Protein 2JIN (pdb70)

Foldseek 3Di:
DDPDDPDPFKDKDKWFADPVGRAFDWDFAPVPCVPDPQGAIFTQGGHPPGGVVVSPDDDHGKGWQDKPPHGTRHGGPVRVVVCSVVNHGIIMTIIGHDDDDD

Organism: Homo sapiens (NCBI:txid9606)

InterPro domains:
  IPR001478 PDZ domain [PF00595] (14-97)
  IPR001478 PDZ domain [PS50106] (13-100)
  IPR001478 PDZ domain [SM00228] (21-100)
  IPR036034 PDZ superfamily [G3DSA:2.30.42.10] (1-112)
  IPR036034 PDZ superfamily [SSF50156] (10-103)
  IPR050614 Synaptic Scaffolding LAP/MAGUK Families [PTHR23119] (12-102)

Solvent-accessible surface area: 6858 Å² total; per-residue (Å²): 135,145,208,128,74,213,127,100,61,95,48,112,0,101,4,67,64,27,155,115,20,13,10,29,64,29,50,1,3,55,83,36,105,172,54,35,172,70,50,13,1,35,2,52,114,28,98,139,114,18,23,0,35,143,53,46,76,6,86,90,28,1,30,2,54,5,0,78,65,115,86,5,135,120,42,84,40,94,63,0,31,64,34,17,168,135,17,37,146,67,2,35,0,56,0,52,32,189,130,61,121,213

Structure (mmCIF, N/CA/C/O backbone):
data_2JIN
#
_entry.id   2JIN
#
_cell.length_a   65.993
_cell.length_b   65.993
_cell.length_c   41.384
_cell.angle_alpha   90.00
_cell.angle_beta   90.00
_cell.angle_gamma   90.00
#
_symmetry.space_group_name_H-M   'I 4'
#
loop_
_entity.id
_entity.type
_entity.pdbx_description
1 polymer 'SYNAPTOJANIN-2 BINDING PROTEIN'
2 non-polymer 'SODIUM ION'
3 non-polymer 'SULFATE ION'
4 water water
#
loop_
_atom_site.group_PDB
_atom_site.id
_atom_site.type_symbol
_atom_site.label_atom_id
_atom_site.label_alt_id
_atom_site.label_comp_id
_atom_site.label_asym_id
_atom_site.label_entity_id
_atom_site.label_seq_id
_atom_site.pdbx_PDB_ins_code
_atom_site.Cartn_x
_atom_site.Cartn_y
_atom_site.Cartn_z
_atom_site.occupancy
_atom_site.B_iso_or_equiv
_atom_site.auth_seq_id
_atom_site.auth_comp_id
_atom_site.auth_asym_id
_atom_site.auth_atom_id
_atom_site.pdbx_PDB_model_num
ATOM 1 N N . SER A 1 1 ? -12.895 2.067 -48.811 1.00 46.83 -1 SER A N 1
ATOM 2 C CA . SER A 1 1 ? -12.867 1.870 -47.331 1.00 45.27 -1 SER A CA 1
ATOM 3 C C . SER A 1 1 ? -13.995 0.925 -46.908 1.00 43.33 -1 SER A C 1
ATOM 4 O O . SER A 1 1 ? -15.172 1.231 -47.102 1.00 44.10 -1 SER A O 1
ATOM 6 N N . MET A 1 2 ? -13.620 -0.219 -46.335 1.00 39.52 0 MET A N 1
ATOM 7 C CA . MET A 1 2 ? -14.581 -1.222 -45.873 1.00 38.11 0 MET A CA 1
ATOM 8 C C . MET A 1 2 ? -15.220 -0.775 -44.552 1.00 33.56 0 MET A C 1
ATOM 9 O O . MET A 1 2 ? -14.523 -0.587 -43.552 1.00 33.32 0 MET A O 1
ATOM 14 N N . ARG A 1 3 ? -16.543 -0.600 -44.570 1.00 28.54 4 ARG A N 1
ATOM 15 C CA . ARG A 1 3 ? -17.323 -0.380 -43.350 1.00 21.17 4 ARG A CA 1
ATOM 16 C C . ARG A 1 3 ? -18.343 -1.489 -43.111 1.00 22.51 4 ARG A C 1
ATOM 17 O O . ARG A 1 3 ? -19.150 -1.406 -42.177 1.00 16.71 4 ARG A O 1
ATOM 25 N N . VAL A 1 4 ? -18.277 -2.540 -43.938 1.00 19.71 5 VAL A N 1
ATOM 26 C CA . VAL A 1 4 ? -19.169 -3.692 -43.839 1.00 13.86 5 VAL A CA 1
ATOM 27 C C . VAL A 1 4 ? -18.346 -4.984 -43.855 1.00 16.05 5 VAL A C 1
ATOM 28 O O . VAL A 1 4 ? -17.733 -5.306 -44.874 1.00 18.79 5 VAL A O 1
ATOM 32 N N . ASP A 1 5 ? -18.349 -5.700 -42.737 1.00 18.04 6 ASP A N 1
ATOM 33 C CA . ASP A 1 5 ? -17.635 -6.980 -42.626 1.00 16.88 6 ASP A CA 1
ATOM 34 C C . ASP A 1 5 ? -18.400 -8.130 -43.304 1.00 18.87 6 ASP A C 1
ATOM 35 O O . ASP A 1 5 ? -19.624 -8.227 -43.201 1.00 21.02 6 ASP A O 1
ATOM 40 N N . TYR A 1 6 ? -17.658 -9.017 -43.960 1.00 16.64 7 TYR A N 1
ATOM 41 C CA . TYR A 1 6 ? -18.197 -10.278 -44.499 1.00 17.16 7 TYR A CA 1
ATOM 42 C C . TYR A 1 6 ? -18.690 -11.176 -43.344 1.00 16.03 7 TYR A C 1
ATOM 43 O O . TYR A 1 6 ? -19.742 -11.829 -43.442 1.00 18.50 7 TYR A O 1
ATOM 52 N N . LEU A 1 7 ? -17.931 -11.189 -42.251 1.00 13.34 8 LEU A N 1
ATOM 53 C CA . LEU A 1 7 ? -18.243 -11.952 -41.078 1.00 12.28 8 LEU A CA 1
ATOM 54 C C . LEU A 1 7 ? -18.253 -10.997 -39.892 1.00 17.47 8 LEU A C 1
ATOM 55 O O . LEU A 1 7 ? -17.226 -10.402 -39.563 1.00 15.87 8 LEU A O 1
ATOM 60 N N . VAL A 1 8 ? -19.391 -10.881 -39.225 1.00 17.99 9 VAL A N 1
ATOM 61 C CA . VAL A 1 8 ? -19.522 -9.904 -38.160 1.00 17.95 9 VAL A CA 1
ATOM 62 C C . VAL A 1 8 ? -19.197 -10.588 -36.861 1.00 21.35 9 VAL A C 1
ATOM 63 O O . VAL A 1 8 ? -20.061 -11.253 -36.262 1.00 27.48 9 VAL A O 1
ATOM 67 N N . THR A 1 9 ? -17.953 -10.446 -36.430 1.00 15.40 10 THR A N 1
ATOM 68 C CA . THR A 1 9 ? -17.487 -11.081 -35.193 1.00 17.17 10 THR A CA 1
ATOM 69 C C . THR A 1 9 ? -17.264 -10.105 -34.030 1.00 23.16 10 THR A C 1
ATOM 70 O O . THR A 1 9 ? -17.238 -10.532 -32.875 1.00 24.75 10 THR A O 1
ATOM 74 N N . GLU A 1 10 ? -17.091 -8.822 -34.334 1.00 21.12 11 GLU A N 1
ATOM 75 C CA . GLU A 1 10 ? -16.891 -7.775 -33.324 1.00 20.82 11 GLU A CA 1
ATOM 76 C C . GLU A 1 10 ? -18.026 -6.778 -33.480 1.00 20.03 11 GLU A C 1
ATOM 77 O O . GLU A 1 10 ? -18.443 -6.461 -34.590 1.00 21.26 11 GLU A O 1
ATOM 83 N N . GLU A 1 11 ? -18.512 -6.272 -32.346 1.00 15.82 12 GLU A N 1
ATOM 84 C CA . GLU A 1 11 ? -19.699 -5.470 -32.351 1.00 18.15 12 GLU A CA 1
ATOM 85 C C . GLU A 1 11 ? -19.709 -4.520 -31.162 1.00 15.72 12 GLU A C 1
ATOM 86 O O . GLU A 1 11 ? -19.247 -4.865 -30.074 1.00 16.22 12 GLU A O 1
ATOM 92 N N . GLU A 1 12 ? -20.178 -3.293 -31.382 1.00 16.12 13 GLU A N 1
ATOM 93 C CA . GLU A 1 12 ? -20.432 -2.351 -30.319 1.00 15.39 13 GLU A CA 1
ATOM 94 C C . GLU A 1 12 ? -21.905 -2.440 -29.933 1.00 19.15 13 GLU A C 1
ATOM 95 O O . GLU A 1 12 ? -22.775 -2.352 -30.789 1.00 19.42 13 GLU A O 1
ATOM 101 N N . ILE A 1 13 ? -22.146 -2.604 -28.640 1.00 17.66 14 ILE A N 1
ATOM 102 C CA . ILE A 1 13 ? -23.479 -2.798 -28.080 1.00 18.58 14 ILE A CA 1
ATOM 103 C C . ILE A 1 13 ? -23.716 -1.743 -27.021 1.00 17.63 14 ILE A C 1
ATOM 104 O O . ILE A 1 13 ? -22.974 -1.669 -26.047 1.00 17.65 14 ILE A O 1
ATOM 109 N N . ASN A 1 14 ? -24.751 -0.937 -27.219 1.00 19.23 15 ASN A N 1
ATOM 110 C CA . ASN A 1 14 ? -25.154 0.093 -26.301 1.00 20.51 15 ASN A CA 1
ATOM 111 C C . ASN A 1 14 ? -26.320 -0.403 -25.468 1.00 18.47 15 ASN A C 1
ATOM 112 O O . ASN A 1 14 ? -27.424 -0.604 -26.003 1.00 20.52 15 ASN A O 1
ATOM 121 N N . LEU A 1 15 ? -2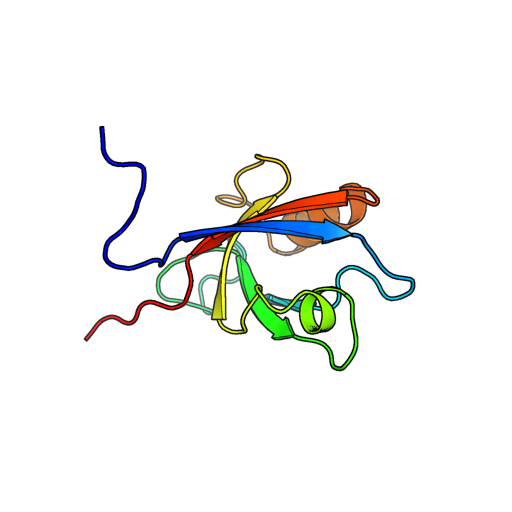6.062 -0.627 -24.179 1.00 18.36 16 LEU A N 1
ATOM 122 C CA . LEU A 1 15 ? -27.060 -1.137 -23.262 1.00 18.43 16 LEU A CA 1
ATOM 123 C C . LEU A 1 15 ? -27.460 -0.047 -22.322 1.00 19.98 16 LEU A C 1
ATOM 124 O O . LEU A 1 15 ? -26.712 0.886 -22.104 1.00 19.43 16 LEU A O 1
ATOM 129 N N . THR A 1 16 ? -28.644 -0.183 -21.726 1.00 21.47 17 THR A N 1
ATOM 130 C CA . THR A 1 16 ? -29.061 0.667 -20.643 1.00 22.70 17 THR A CA 1
ATOM 131 C C . THR A 1 16 ? -29.329 -0.249 -19.438 1.00 23.70 17 THR A C 1
ATOM 132 O O . THR A 1 16 ? -29.873 -1.351 -19.581 1.00 29.71 17 THR A O 1
ATOM 136 N N . ARG A 1 17 ? -28.904 0.203 -18.269 1.00 16.77 18 ARG A N 1
ATOM 137 C CA . ARG A 1 17 ? -29.051 -0.535 -17.033 1.00 19.43 18 ARG A CA 1
ATOM 138 C C . ARG A 1 17 ? -30.541 -0.691 -16.702 1.00 18.03 18 ARG A C 1
ATOM 139 O O . ARG A 1 17 ? -31.328 0.207 -16.968 1.00 20.01 18 ARG A O 1
ATOM 147 N N . GLY A 1 18 ? -30.929 -1.856 -16.208 1.00 18.32 19 GLY A N 1
ATOM 148 C CA . GLY A 1 18 ? -32.235 -2.060 -15.605 1.00 19.21 19 GLY A CA 1
ATOM 149 C C . GLY A 1 18 ? -32.120 -2.009 -14.086 1.00 18.02 19 GLY A C 1
ATOM 150 O O . GLY A 1 18 ? -31.030 -1.766 -13.540 1.00 16.74 19 GLY A O 1
ATOM 151 N N . PRO A 1 19 ? -33.255 -2.225 -13.384 1.00 16.88 20 PRO A N 1
ATOM 152 C CA . PRO A 1 19 ? -33.290 -2.322 -11.932 1.00 21.44 20 PRO A CA 1
ATOM 153 C C . PRO A 1 19 ? -32.343 -3.382 -11.374 1.00 19.21 20 PRO A C 1
ATOM 154 O O . PRO A 1 19 ? -31.829 -3.206 -10.275 1.00 28.98 20 PRO A O 1
ATOM 158 N N . SER A 1 20 ? -32.134 -4.457 -12.129 1.00 20.19 21 SER A N 1
ATOM 159 C CA . SER A 1 20 ? -31.278 -5.555 -11.689 1.00 22.28 21 SER A CA 1
ATOM 160 C C . SER A 1 20 ? -29.873 -5.444 -12.287 1.00 21.66 21 SER A C 1
ATOM 161 O O . SER A 1 20 ? -29.074 -6.370 -12.141 1.00 23.18 21 SER A O 1
ATOM 164 N N . GLY A 1 21 ? -29.550 -4.320 -12.922 1.00 19.05 22 GLY A N 1
ATOM 165 C CA . GLY A 1 21 ? -28.228 -4.171 -13.579 1.00 18.48 22 GLY A CA 1
ATOM 166 C C . GLY A 1 21 ? -28.286 -4.382 -15.079 1.00 18.45 22 GLY A C 1
ATOM 167 O O . GLY A 1 21 ? -29.342 -4.298 -15.685 1.00 16.68 22 GLY A O 1
ATOM 168 N N . LEU A 1 22 ? -27.146 -4.681 -15.679 1.00 15.83 23 LEU A N 1
ATOM 169 C CA . LEU A 1 22 ? -27.043 -4.827 -17.136 1.00 15.38 23 LEU A CA 1
ATOM 170 C C . LEU A 1 22 ? -27.587 -6.198 -17.563 1.00 19.44 23 LEU A C 1
ATOM 171 O O . LEU A 1 22 ? -27.913 -6.398 -18.729 1.00 18.55 23 LEU A O 1
ATOM 176 N N . GLY A 1 23 ? -27.631 -7.154 -16.633 1.00 14.89 24 GLY A N 1
ATOM 177 C CA . GLY A 1 23 ? -28.292 -8.427 -16.911 1.00 15.72 24 GLY A CA 1
ATOM 178 C C . GLY A 1 23 ? -27.391 -9.526 -17.490 1.00 17.57 24 GLY A C 1
ATOM 179 O O . GLY A 1 23 ? -27.797 -10.314 -18.365 1.00 17.20 24 GLY A O 1
ATOM 180 N N . PHE A 1 24 ? -26.146 -9.584 -17.029 1.00 14.03 25 PHE A N 1
ATOM 181 C CA . PHE A 1 24 ? -25.247 -10.643 -17.440 1.00 13.52 25 PHE A CA 1
ATOM 182 C C . PHE A 1 24 ? -24.226 -10.882 -16.357 1.00 17.01 25 PHE A C 1
ATOM 183 O O . PHE A 1 24 ? -24.026 -10.037 -15.475 1.00 16.99 25 PHE A O 1
ATOM 191 N N . ASN A 1 25 ? -23.641 -12.070 -16.384 1.00 14.52 26 ASN A N 1
ATOM 192 C CA . ASN A 1 25 ? -22.554 -12.409 -15.492 1.00 16.20 26 ASN A CA 1
ATOM 193 C C . ASN A 1 25 ? -21.236 -12.430 -16.263 1.00 14.11 26 ASN A C 1
ATOM 194 O O . ASN A 1 25 ? -21.208 -12.737 -17.440 1.00 16.62 26 ASN A O 1
ATOM 199 N N . ILE A 1 26 ? -20.170 -12.088 -15.566 1.00 15.14 27 ILE A N 1
ATOM 200 C CA . ILE A 1 26 ? -18.825 -12.141 -16.145 1.00 13.28 27 ILE A CA 1
ATOM 201 C C . ILE A 1 26 ? -17.915 -13.069 -15.357 1.00 16.77 27 ILE A C 1
ATOM 202 O O . ILE A 1 26 ? -18.040 -13.232 -14.107 1.00 15.57 27 ILE A O 1
ATOM 207 N N . VAL A 1 27 ? -16.980 -13.637 -16.101 1.00 16.41 28 VAL A N 1
ATOM 208 C CA . VAL A 1 27 ? -15.849 -14.355 -15.586 1.00 16.11 28 VAL A CA 1
ATOM 209 C C . VAL A 1 27 ? -14.594 -13.803 -16.250 1.00 19.35 28 VAL A C 1
ATOM 210 O O . VAL A 1 27 ? -14.678 -13.062 -17.234 1.00 17.15 28 VAL A O 1
ATOM 214 N N . GLY A 1 28 ? -13.426 -14.202 -15.759 1.00 21.20 29 GLY A N 1
ATOM 215 C CA . GLY A 1 28 ? -12.170 -13.731 -16.325 1.00 15.93 29 GLY A CA 1
ATOM 216 C C . GLY A 1 28 ? -11.513 -12.613 -15.568 1.00 17.86 29 GLY A C 1
ATOM 217 O O . GLY A 1 28 ? -11.956 -12.258 -14.477 1.00 18.97 29 GLY A O 1
ATOM 218 N N . GLY A 1 29 ? -10.449 -12.061 -16.148 1.00 16.79 30 GLY A N 1
ATOM 219 C CA . GLY A 1 29 ? -9.612 -11.089 -15.470 1.00 17.16 30 GLY A CA 1
ATOM 220 C C . GLY A 1 29 ? -8.191 -11.582 -15.435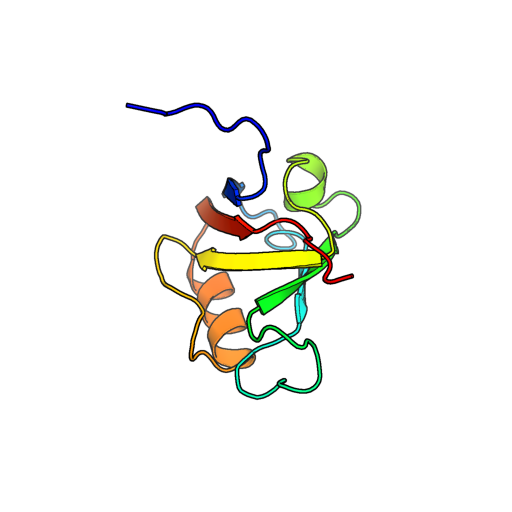 1.00 19.07 30 GLY A C 1
ATOM 221 O O . GLY A 1 29 ? -7.935 -12.764 -15.662 1.00 17.72 30 GLY A O 1
ATOM 222 N N . THR A 1 30 ? -7.255 -10.698 -15.130 1.00 16.47 31 THR A N 1
ATOM 223 C CA . THR A 1 30 ? -5.855 -11.115 -15.104 1.00 20.26 31 THR A CA 1
ATOM 224 C C . THR A 1 30 ? -5.583 -12.141 -14.012 1.00 19.98 31 THR A C 1
ATOM 225 O O . THR A 1 30 ? -4.609 -12.906 -14.126 1.00 20.15 31 THR A O 1
ATOM 229 N N . ASP A 1 31 ? -6.453 -12.175 -12.988 1.00 16.21 32 ASP A N 1
ATOM 230 C CA . ASP A 1 31 ? -6.347 -13.105 -11.857 1.00 15.00 32 ASP A CA 1
ATOM 231 C C . ASP A 1 31 ? -7.220 -14.348 -12.077 1.00 13.35 32 ASP A C 1
ATOM 232 O O . ASP A 1 31 ? -7.372 -15.172 -11.167 1.00 15.95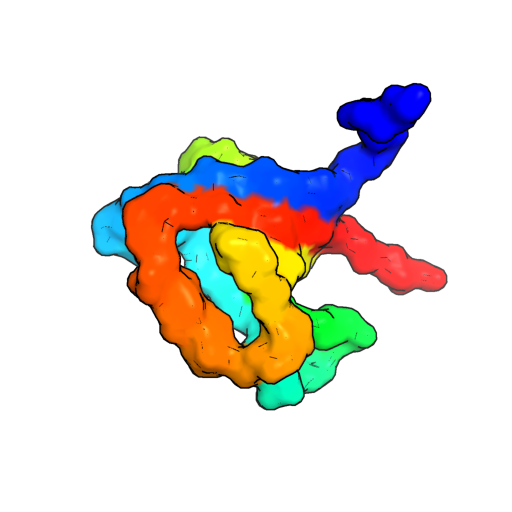 32 ASP A O 1
ATOM 237 N N . GLN A 1 32 ? -7.706 -14.522 -13.303 1.00 14.98 33 GLN A N 1
ATOM 238 C CA . GLN A 1 32 ? -8.474 -15.723 -13.675 1.00 16.61 33 GLN A CA 1
ATOM 239 C C . GLN A 1 32 ? -7.920 -16.304 -15.008 1.00 16.54 33 GLN A C 1
ATOM 240 O O . GLN A 1 32 ? -8.660 -16.613 -15.931 1.00 19.51 33 GLN A O 1
ATOM 246 N N . GLN A 1 33 ? -6.609 -16.539 -15.056 1.00 17.20 34 GLN A N 1
ATOM 247 C CA . GLN A 1 33 ? -5.978 -17.070 -16.289 1.00 20.01 34 GLN A CA 1
ATOM 248 C C . GLN A 1 33 ? -6.457 -18.473 -16.664 1.00 19.95 34 GLN A C 1
ATOM 249 O O . GLN A 1 33 ? -6.274 -18.914 -17.801 1.00 24.45 34 GLN A O 1
ATOM 255 N N . TYR A 1 34 ? -7.045 -19.169 -15.707 1.00 17.08 35 TYR A N 1
ATOM 256 C CA . TYR A 1 34 ? -7.507 -20.544 -15.872 1.00 17.11 35 TYR A CA 1
ATOM 257 C C . TYR A 1 34 ? -8.774 -20.595 -16.752 1.00 20.12 35 TYR A C 1
ATOM 258 O O . TYR A 1 34 ? -9.067 -21.635 -17.349 1.00 20.50 35 TYR A O 1
ATOM 267 N N . VAL A 1 35 ? -9.479 -19.468 -16.871 1.00 18.69 36 VAL A N 1
ATOM 268 C CA A VAL A 1 35 ? -10.776 -19.419 -17.557 0.50 20.14 36 VAL A CA 1
ATOM 269 C CA B VAL A 1 35 ? -10.780 -19.476 -17.550 0.50 21.04 36 VAL A CA 1
ATOM 270 C C . VAL A 1 35 ? -10.703 -19.704 -19.049 1.00 19.10 36 VAL A C 1
ATOM 271 O O . VAL A 1 35 ? -11.549 -20.398 -19.606 1.00 19.63 36 VAL A O 1
ATOM 278 N N . SER A 1 36 ? -9.688 -19.156 -19.705 1.00 19.35 37 SER A N 1
ATOM 279 C CA . SER A 1 36 ? -9.604 -19.183 -21.149 1.00 18.82 37 SER A CA 1
ATOM 280 C C . SER A 1 36 ? -8.167 -19.207 -21.610 1.00 22.47 37 SER A C 1
ATOM 281 O O . SER A 1 36 ? -7.283 -18.765 -20.895 1.00 20.94 37 SER A O 1
ATOM 286 N N . ASN A 1 37 ? -7.954 -19.665 -22.834 1.00 23.23 38 ASN A N 1
ATOM 287 C CA . ASN A 1 37 ? -6.652 -19.526 -23.468 1.00 22.34 38 ASN A CA 1
ATOM 288 C C . ASN A 1 37 ? -6.437 -18.148 -24.091 1.00 20.46 38 ASN A C 1
ATOM 289 O O . ASN A 1 37 ? -5.363 -17.884 -24.626 1.00 18.03 38 ASN A O 1
ATOM 298 N N . ASP A 1 38 ? -7.430 -17.259 -23.969 1.00 18.82 39 ASP A N 1
ATOM 299 C CA . ASP A 1 38 ? -7.342 -15.894 -24.486 1.00 19.58 39 ASP A CA 1
ATOM 300 C C . ASP A 1 38 ? -7.873 -14.985 -23.397 1.00 25.23 39 ASP A C 1
ATOM 301 O O . ASP A 1 38 ? -9.078 -14.712 -23.315 1.00 21.24 39 ASP A O 1
ATOM 306 N N . SER A 1 39 ? -6.956 -14.524 -22.554 1.00 16.61 40 SER A N 1
ATOM 307 C CA . SER A 1 39 ? -7.332 -13.809 -21.340 1.00 18.46 40 SER A CA 1
ATOM 308 C C . SER A 1 39 ? -8.207 -12.579 -21.604 1.00 19.05 40 SER A C 1
ATOM 309 O O . SER A 1 39 ? -7.979 -11.831 -22.540 1.00 19.78 40 SER A O 1
ATOM 312 N N . GLY A 1 40 ? -9.226 -12.405 -20.783 1.00 19.61 41 GLY A N 1
ATOM 313 C CA . GLY A 1 40 ? -9.995 -11.168 -20.801 1.00 20.68 41 GLY A CA 1
ATOM 314 C C . GLY A 1 40 ? -11.214 -11.410 -19.966 1.00 19.63 41 GLY A C 1
ATOM 315 O O . GLY A 1 40 ? -11.276 -12.398 -19.218 1.00 17.79 41 GLY A O 1
ATOM 316 N N . ILE A 1 41 ? -12.212 -10.539 -20.139 1.00 15.74 42 ILE A N 1
ATOM 317 C CA . ILE A 1 41 ? -13.461 -10.614 -19.431 1.00 15.36 42 ILE A CA 1
ATOM 318 C C . ILE A 1 41 ? -14.479 -11.188 -20.419 1.00 15.84 42 ILE A C 1
ATOM 319 O O . ILE A 1 41 ? -14.641 -10.660 -21.514 1.00 16.11 42 ILE A O 1
ATOM 324 N N . TYR A 1 42 ? -15.197 -12.227 -19.986 1.00 14.60 43 TYR A N 1
ATOM 325 C CA . TYR A 1 42 ? -16.157 -12.956 -20.795 1.00 14.65 43 TYR A CA 1
ATOM 326 C C . TYR A 1 42 ? -17.537 -12.978 -20.162 1.00 16.90 43 TYR A C 1
ATOM 327 O O . TYR A 1 42 ? -17.657 -12.999 -18.930 1.00 16.06 43 TYR A O 1
ATOM 336 N N . VAL A 1 43 ? -18.561 -12.980 -21.010 1.00 14.87 44 VAL A N 1
ATOM 337 C CA . VAL A 1 43 ? -19.930 -13.144 -20.568 1.00 14.72 44 VAL A CA 1
ATOM 338 C C . VAL A 1 43 ? -20.183 -14.644 -20.326 1.00 17.35 44 VAL A C 1
ATOM 339 O O . VAL A 1 43 ? -20.091 -15.447 -21.256 1.00 16.91 44 VAL A O 1
ATOM 343 N N . SER A 1 44 ? -20.416 -15.028 -19.067 1.00 16.55 45 SER A N 1
ATOM 344 C CA . SER A 1 44 ? -20.709 -16.433 -18.747 1.00 18.57 45 SER A CA 1
ATOM 345 C C . SER A 1 44 ? -22.192 -16.744 -18.771 1.00 16.88 45 SER A C 1
ATOM 346 O O . SER A 1 44 ? -22.578 -17.920 -18.909 1.00 20.71 45 SER A O 1
ATOM 349 N N . ARG A 1 45 ? -23.048 -15.728 -18.604 1.00 14.61 46 ARG A N 1
ATOM 350 C CA . ARG A 1 45 ? -24.489 -15.943 -18.558 1.00 16.11 46 ARG A CA 1
ATOM 351 C C . ARG A 1 45 ? -25.215 -14.682 -18.958 1.00 16.57 46 ARG A C 1
ATOM 352 O O . ARG A 1 45 ? -24.838 -13.594 -18.519 1.00 18.03 46 ARG A O 1
ATOM 360 N N . ILE A 1 46 ? -26.227 -14.830 -19.801 1.00 16.79 47 ILE A N 1
ATOM 361 C CA . ILE A 1 46 ? -27.188 -13.769 -20.060 1.00 16.06 47 ILE A CA 1
ATOM 362 C C . ILE A 1 46 ? -28.385 -14.037 -19.145 1.00 18.13 47 ILE A C 1
ATOM 363 O O . ILE A 1 46 ? -29.035 -15.078 -19.237 1.00 16.52 47 ILE A O 1
ATOM 368 N N . LYS A 1 47 ? -28.727 -13.066 -18.309 1.00 16.55 48 LYS A N 1
ATOM 369 C CA . LYS A 1 47 ? -29.798 -13.281 -17.326 1.00 16.19 48 LYS A CA 1
ATOM 370 C C . LYS A 1 47 ? -31.169 -13.252 -17.997 1.00 15.47 48 LYS A C 1
ATOM 371 O O . LYS A 1 47 ? -31.486 -12.362 -18.789 1.00 15.22 48 LYS A O 1
ATOM 377 N N . GLU A 1 48 ? -31.996 -14.213 -17.670 1.00 14.17 49 GLU A N 1
ATOM 378 C CA . GLU A 1 48 ? -33.324 -14.293 -18.248 1.00 14.48 49 GLU A CA 1
ATOM 379 C C . GLU A 1 48 ? -34.109 -12.990 -18.058 1.00 16.31 49 GLU A C 1
ATOM 380 O O . GLU A 1 48 ? -34.186 -12.444 -16.955 1.00 14.69 49 GLU A O 1
ATOM 386 N N . ASN A 1 49 ? -34.657 -12.464 -19.146 1.00 16.35 50 ASN A N 1
ATOM 387 C CA . ASN A 1 49 ? -35.501 -11.280 -19.072 1.00 15.31 50 ASN A CA 1
ATOM 388 C C . ASN A 1 49 ? -34.832 -9.962 -18.641 1.00 14.31 50 ASN A C 1
ATOM 389 O O . ASN A 1 49 ? -35.536 -8.982 -18.386 1.00 17.45 50 ASN A O 1
ATOM 394 N N . GLY A 1 50 ? -33.515 -9.919 -18.560 1.00 13.86 51 GLY A N 1
ATOM 395 C CA . GLY A 1 50 ? -32.853 -8.685 -18.142 1.00 14.15 51 GLY A CA 1
ATOM 396 C C . GLY A 1 50 ? -32.507 -7.798 -19.317 1.00 19.53 51 GLY A C 1
ATOM 397 O O . GLY A 1 50 ? -32.831 -8.082 -20.467 1.00 17.29 51 GLY A O 1
ATOM 398 N N . ALA A 1 51 ? -31.751 -6.748 -19.047 1.00 17.21 52 ALA A N 1
ATOM 399 C CA . ALA A 1 51 ? -31.454 -5.756 -20.080 1.00 18.81 52 ALA A CA 1
ATOM 400 C C . ALA A 1 51 ? -30.748 -6.354 -21.284 1.00 19.62 52 ALA A C 1
ATOM 401 O O . ALA A 1 51 ? -31.168 -6.176 -22.466 1.00 19.29 52 ALA A O 1
ATOM 403 N N . ALA A 1 52 ? -29.652 -7.070 -21.014 1.00 16.33 53 ALA A N 1
ATOM 404 C CA . ALA A 1 52 ? -28.885 -7.643 -22.109 1.00 16.74 53 ALA A CA 1
ATOM 405 C C . ALA A 1 52 ? -29.720 -8.629 -22.929 1.00 16.31 53 ALA A C 1
ATOM 406 O O . ALA A 1 52 ? -29.663 -8.630 -24.164 1.00 17.19 53 ALA A O 1
ATOM 408 N N . ALA A 1 53 ? -30.570 -9.405 -22.254 1.00 14.22 54 ALA A N 1
ATOM 409 C CA . ALA A 1 53 ? -31.444 -10.389 -22.900 1.00 17.11 54 ALA A CA 1
ATOM 410 C C . ALA A 1 53 ? -32.419 -9.694 -23.843 1.00 16.99 54 ALA A C 1
ATOM 411 O O . ALA A 1 53 ? -32.548 -10.048 -25.014 1.00 18.68 54 ALA A O 1
ATOM 413 N N . LEU A 1 54 ? -33.084 -8.673 -23.336 1.00 16.37 55 LEU A N 1
ATOM 414 C CA . LEU A 1 54 ? -34.090 -7.969 -24.137 1.00 16.62 55 LEU A CA 1
ATOM 415 C C . LEU A 1 54 ? -33.436 -7.267 -25.337 1.00 20.61 55 LEU A C 1
ATOM 416 O O . LEU A 1 54 ? -33.990 -7.220 -26.447 1.00 22.94 55 LEU A O 1
ATOM 421 N N . ASP A 1 55 ? -32.258 -6.712 -25.116 1.00 17.35 56 ASP A N 1
ATOM 422 C CA . ASP A 1 55 ? -31.533 -6.069 -26.215 1.00 17.89 56 ASP A CA 1
ATOM 423 C C . ASP A 1 55 ? -31.163 -7.046 -27.348 1.00 19.17 56 ASP A C 1
ATOM 424 O O . ASP A 1 55 ? -31.139 -6.663 -28.524 1.00 19.62 56 ASP A O 1
ATOM 429 N N . GLY A 1 56 ? -30.782 -8.267 -26.991 1.00 17.77 57 GLY A N 1
ATOM 430 C CA . GLY A 1 56 ? -30.603 -9.344 -27.941 1.00 16.17 57 GLY A CA 1
ATOM 431 C C . GLY A 1 56 ? -29.217 -9.568 -28.509 1.00 17.32 57 GLY A C 1
ATOM 432 O O . GLY A 1 56 ? -28.929 -10.622 -29.100 1.00 19.66 57 GLY A O 1
ATOM 433 N N . ARG A 1 57 ? -28.327 -8.591 -28.365 1.00 17.94 58 ARG A N 1
ATOM 434 C CA . ARG A 1 57 ? -27.069 -8.648 -29.081 1.00 17.26 58 ARG A CA 1
ATOM 435 C C . ARG A 1 57 ? -25.955 -9.345 -28.323 1.00 16.60 58 ARG A C 1
ATOM 436 O O . ARG A 1 57 ? -25.156 -10.051 -28.890 1.00 18.08 58 ARG A O 1
ATOM 444 N N . LEU A 1 58 ? -25.884 -9.106 -27.019 1.00 15.15 59 LEU A N 1
ATOM 445 C CA . LEU A 1 58 ? -24.847 -9.747 -26.206 1.00 16.93 59 LEU A CA 1
ATOM 446 C C . LEU A 1 58 ? -25.085 -11.253 -26.109 1.00 16.83 59 LEU A C 1
ATOM 447 O O . LEU A 1 58 ? -26.214 -11.687 -25.892 1.00 17.21 59 LEU A O 1
ATOM 452 N N . GLN A 1 59 ? -24.031 -12.048 -26.254 1.00 17.09 60 GLN A N 1
ATOM 453 C CA . GLN A 1 59 ? -24.152 -13.497 -26.185 1.00 19.35 60 GLN A CA 1
ATOM 454 C C . GLN A 1 59 ? -23.260 -14.111 -25.126 1.00 16.84 60 GLN A C 1
ATOM 455 O O . GLN A 1 59 ? -22.175 -13.585 -24.839 1.00 16.23 60 GLN A O 1
ATOM 461 N N . GLU A 1 60 ? -23.666 -15.252 -24.584 1.00 18.14 61 GLU A N 1
ATOM 462 C CA . GLU A 1 60 ? -22.795 -16.011 -23.714 1.00 17.98 61 GLU A CA 1
ATOM 463 C C . GLU A 1 60 ? -21.567 -16.416 -24.511 1.00 19.29 61 GLU A C 1
ATOM 464 O O . GLU A 1 60 ? -21.674 -16.808 -25.686 1.00 20.44 61 GLU A O 1
ATOM 474 N N . GLY A 1 61 ? -20.400 -16.278 -23.895 1.00 17.15 62 GLY A N 1
ATOM 475 C CA . GLY A 1 61 ? -19.140 -16.513 -24.548 1.00 15.72 62 GLY A CA 1
ATOM 476 C C . GLY A 1 61 ? -18.484 -15.289 -25.173 1.00 16.42 62 GLY A C 1
ATOM 477 O O . GLY A 1 61 ? -17.334 -15.348 -25.570 1.00 16.54 62 GLY A O 1
ATOM 478 N N . ASP A 1 62 ? -19.225 -14.177 -25.265 1.00 15.82 63 ASP A N 1
ATOM 479 C CA . ASP A 1 62 ? -18.603 -12.939 -25.746 1.00 14.01 63 ASP A CA 1
ATOM 480 C C . ASP A 1 62 ? -17.452 -12.534 -24.866 1.00 14.33 63 ASP A C 1
ATOM 481 O O . ASP A 1 62 ? -17.552 -12.578 -23.654 1.00 15.84 63 ASP A O 1
ATOM 486 N N . LYS A 1 63 ? -16.407 -12.013 -25.484 1.00 15.43 64 LYS A N 1
ATOM 487 C CA . LYS A 1 63 ? -15.308 -11.362 -24.813 1.00 15.45 64 LYS A CA 1
ATOM 488 C C . LYS A 1 63 ? -15.569 -9.857 -24.860 1.00 14.92 64 LYS A C 1
ATOM 489 O O . LYS A 1 63 ? -15.791 -9.293 -25.942 1.00 17.25 64 LYS A O 1
ATOM 495 N N . ILE A 1 64 ? -15.547 -9.209 -23.710 1.00 14.91 65 ILE A N 1
ATOM 496 C CA . ILE A 1 64 ? -15.804 -7.800 -23.658 1.00 13.50 65 ILE A CA 1
ATOM 497 C C . ILE A 1 64 ? -14.462 -7.088 -23.698 1.00 14.89 65 ILE A C 1
ATOM 498 O O . ILE A 1 64 ? -13.705 -7.180 -22.774 1.00 16.99 65 ILE A O 1
ATOM 503 N N . LEU A 1 65 ? -14.182 -6.400 -24.794 1.00 15.35 66 LEU A N 1
ATOM 504 C CA . LEU A 1 65 ? -12.899 -5.736 -25.008 1.00 15.77 66 LEU A CA 1
ATOM 505 C C . LEU A 1 65 ? -12.811 -4.453 -24.251 1.00 16.44 66 LEU A C 1
ATOM 506 O O . LEU A 1 65 ? -11.759 -4.087 -23.765 1.00 16.91 66 LEU A O 1
ATOM 511 N N . SER A 1 66 ? -13.910 -3.727 -24.196 1.00 13.54 67 SER A N 1
ATOM 512 C CA . SER A 1 66 ? -13.905 -2.409 -23.569 1.00 15.12 67 SER A CA 1
ATOM 513 C C . SER A 1 66 ? -15.285 -2.017 -23.103 1.00 13.75 67 SER A C 1
ATOM 514 O O . SER A 1 66 ? -16.282 -2.488 -23.607 1.00 15.50 67 SER A O 1
ATOM 517 N N . VAL A 1 67 ? -15.304 -1.200 -22.073 1.00 16.61 68 VAL A N 1
ATOM 518 C CA . VAL A 1 67 ? -16.537 -0.616 -21.574 1.00 18.17 68 VAL A CA 1
ATOM 519 C C . VAL A 1 67 ? -16.400 0.890 -21.644 1.00 19.35 68 VAL A C 1
ATOM 520 O O . VAL A 1 67 ? -15.451 1.467 -21.101 1.00 16.33 68 VAL A O 1
ATOM 524 N N . ASN A 1 68 ? -17.330 1.551 -22.323 1.00 15.61 69 ASN A N 1
ATOM 525 C CA . ASN A 1 68 ? -17.200 2.994 -22.565 1.00 18.53 69 ASN A CA 1
ATOM 526 C C . ASN A 1 68 ? -15.822 3.380 -23.074 1.00 16.55 69 ASN A C 1
ATOM 527 O O . ASN A 1 68 ? -15.271 4.401 -22.668 1.00 18.47 69 ASN A O 1
ATOM 532 N N . GLY A 1 69 ? -15.266 2.569 -23.973 1.00 16.54 70 GLY A N 1
ATOM 533 C CA . GLY A 1 69 ? -13.946 2.834 -24.547 1.00 16.64 70 GLY A CA 1
ATOM 534 C C . GLY A 1 69 ? -12.748 2.468 -23.685 1.00 18.70 70 GLY A C 1
ATOM 535 O O . GLY A 1 69 ? -11.613 2.545 -24.167 1.00 22.15 70 GLY A O 1
ATOM 536 N N . GLN A 1 70 ? -12.985 2.067 -22.428 1.00 14.94 71 GLN A N 1
ATOM 537 C CA . GLN A 1 70 ? -11.912 1.707 -21.502 1.00 17.78 71 GLN A CA 1
ATOM 538 C C . GLN A 1 70 ? -11.585 0.230 -21.717 1.00 17.24 71 GLN A C 1
ATOM 539 O O . GLN A 1 70 ? -12.438 -0.615 -21.500 1.00 16.80 71 GLN A O 1
ATOM 549 N N . ASP A 1 71 ? -10.357 -0.062 -22.158 1.00 19.43 72 ASP A N 1
ATOM 550 C CA . ASP A 1 71 ? -9.913 -1.450 -22.408 1.00 17.90 72 ASP A CA 1
ATOM 551 C C . ASP A 1 71 ? -9.946 -2.239 -21.105 1.00 20.85 72 ASP A C 1
ATOM 552 O O . ASP A 1 71 ? -9.577 -1.711 -20.054 1.00 21.01 72 ASP A O 1
ATOM 561 N N A LEU A 1 72 ? -10.429 -3.474 -21.176 0.50 16.04 73 LEU A N 1
ATOM 562 N N B LEU A 1 72 ? -10.314 -3.520 -21.188 0.50 14.94 73 LEU A N 1
ATOM 563 C CA A LEU A 1 72 ? -10.517 -4.304 -19.999 0.50 19.99 73 LEU A CA 1
ATOM 564 C CA B LEU A 1 72 ? -10.370 -4.385 -20.014 0.50 17.84 73 LEU A CA 1
ATOM 565 C C A LEU A 1 72 ? -9.260 -5.148 -19.836 0.50 20.37 73 LEU A C 1
ATOM 566 C C B LEU A 1 72 ? -9.220 -5.395 -19.911 0.50 17.37 73 LEU A C 1
ATOM 567 O O A LEU A 1 72 ? -9.119 -5.863 -18.849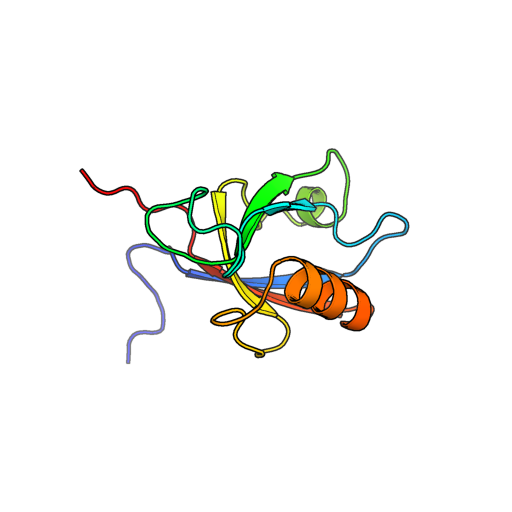 0.50 21.77 73 LEU A O 1
ATOM 568 O O B LEU A 1 72 ? -9.145 -6.156 -18.950 0.50 14.33 73 LEU A O 1
ATOM 577 N N A LYS A 1 73 ? -8.334 -5.060 -20.784 0.50 20.83 74 LYS A N 1
ATOM 578 N N B LYS A 1 73 ? -8.324 -5.406 -20.887 0.50 15.97 74 LYS A N 1
ATOM 579 C CA A LYS A 1 73 ? -7.096 -5.814 -20.642 0.50 22.68 74 LYS A CA 1
ATOM 580 C CA B LYS A 1 73 ? -7.311 -6.470 -20.991 0.50 16.33 74 LYS A CA 1
ATOM 581 C C A LYS A 1 73 ? -6.330 -5.274 -19.446 0.50 20.69 74 LYS A C 1
ATOM 582 C C B LYS A 1 73 ? -6.342 -6.622 -19.794 0.50 16.35 74 LYS A C 1
ATOM 583 O O A LYS A 1 73 ? -6.445 -4.097 -19.084 0.50 20.65 74 LYS A O 1
ATOM 584 O O B LYS A 1 73 ? -5.770 -7.694 -19.591 0.50 17.88 74 LYS A O 1
ATOM 593 N N A ASN A 1 74 ? -5.586 -6.161 -18.803 0.50 20.40 75 ASN A N 1
ATOM 594 N N B ASN A 1 74 ? -6.108 -5.569 -19.020 0.50 12.53 75 ASN A N 1
ATOM 595 C CA A ASN A 1 74 ? -4.831 -5.807 -17.616 0.50 18.39 75 ASN A CA 1
ATOM 596 C CA B ASN A 1 74 ? -5.110 -5.676 -17.947 0.50 11.54 75 ASN A CA 1
ATOM 597 C C A ASN A 1 74 ? -5.660 -5.599 -16.351 0.50 15.82 75 ASN A C 1
ATOM 598 C C B ASN A 1 74 ? -5.694 -5.449 -16.544 0.50 16.37 75 ASN A C 1
ATOM 599 O O A ASN A 1 74 ? -5.100 -5.301 -15.312 0.50 23.75 75 ASN A O 1
ATOM 600 O O B ASN A 1 74 ? -5.007 -4.998 -15.642 0.50 19.68 75 ASN A O 1
ATOM 609 N N . LEU A 1 75 ? -6.976 -5.779 -16.413 1.00 19.81 76 LEU A N 1
ATOM 610 C CA . LEU A 1 75 ? -7.771 -5.592 -15.214 1.00 22.61 76 LEU A CA 1
ATOM 611 C C . LEU A 1 75 ? -7.991 -6.901 -14.439 1.00 16.60 76 LEU A C 1
ATOM 612 O O . LEU A 1 75 ? -8.296 -7.957 -15.023 1.00 17.70 76 LEU A O 1
ATOM 617 N N . LEU A 1 76 ? -7.862 -6.794 -13.116 1.00 17.33 77 LEU A N 1
ATOM 618 C CA . LEU A 1 76 ? -8.353 -7.849 -12.216 1.00 16.93 77 LEU A CA 1
ATOM 619 C C . LEU A 1 76 ? -9.842 -8.027 -12.406 1.00 20.04 77 LEU A C 1
ATOM 620 O O . LEU A 1 76 ? -10.549 -7.084 -12.799 1.00 19.37 77 LEU A O 1
ATOM 625 N N . HIS A 1 77 ? -10.340 -9.214 -12.083 1.00 15.64 78 HIS A N 1
ATOM 626 C CA . HIS A 1 77 ? -11.745 -9.458 -12.131 1.00 13.37 78 HIS A CA 1
ATOM 627 C C . HIS A 1 77 ? -12.520 -8.370 -11.363 1.00 14.08 78 HIS A C 1
ATOM 628 O O . HIS A 1 77 ? -13.483 -7.792 -11.869 1.00 15.42 78 HIS A O 1
ATOM 635 N N . GLN A 1 78 ? -12.117 -8.089 -10.125 1.00 14.25 79 GLN A N 1
ATOM 636 C CA . GLN A 1 78 ? -12.849 -7.116 -9.318 1.00 16.87 79 GLN A CA 1
A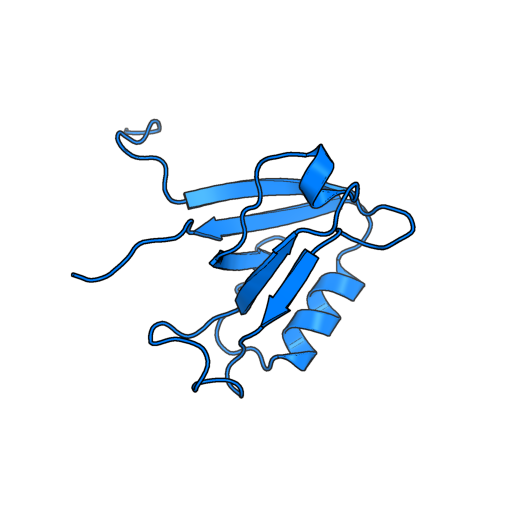TOM 637 C C . GLN A 1 78 ? -12.805 -5.726 -9.948 1.00 17.68 79 GLN A C 1
ATOM 638 O O . GLN A 1 78 ? -13.762 -4.976 -9.847 1.00 18.80 79 GLN A O 1
ATOM 644 N N . ASP A 1 79 ? -11.680 -5.378 -10.564 1.00 16.71 80 ASP A N 1
ATOM 645 C CA . ASP A 1 79 ? -11.563 -4.064 -11.170 1.00 18.86 80 ASP A CA 1
ATOM 646 C C . ASP A 1 79 ? -12.550 -3.941 -12.327 1.00 18.46 80 ASP A C 1
ATOM 647 O O . ASP A 1 79 ? -13.140 -2.857 -12.524 1.00 18.88 80 ASP A O 1
ATOM 652 N N . ALA A 1 80 ? -12.805 -5.040 -13.041 1.00 18.75 81 ALA A N 1
ATOM 653 C CA . ALA A 1 80 ? -13.781 -5.010 -14.126 1.00 16.42 81 ALA A CA 1
ATOM 654 C C . ALA A 1 80 ? -15.188 -4.844 -13.562 1.00 18.22 81 ALA A C 1
ATOM 655 O O . ALA A 1 80 ? -15.993 -4.051 -14.036 1.00 19.06 81 ALA A O 1
ATOM 657 N N . VAL A 1 81 ? -15.501 -5.614 -12.539 1.00 17.23 82 VAL A N 1
ATOM 658 C CA . VAL A 1 81 ? -16.777 -5.483 -11.846 1.00 19.35 82 VAL A CA 1
ATOM 659 C C . VAL A 1 81 ? -17.009 -4.033 -11.434 1.00 18.53 82 VAL A C 1
ATOM 660 O O . VAL A 1 81 ? -18.089 -3.489 -11.684 1.00 19.95 82 VAL A O 1
ATOM 664 N N . ASP A 1 82 ? -16.001 -3.415 -10.832 1.00 16.68 83 ASP A N 1
ATOM 665 C CA . ASP A 1 82 ? -16.161 -2.030 -10.351 1.00 15.58 83 ASP A CA 1
ATOM 666 C C . ASP A 1 82 ? -16.401 -1.065 -11.511 1.00 17.80 83 ASP A C 1
ATOM 667 O O . ASP A 1 82 ? -17.201 -0.146 -11.426 1.00 18.92 83 ASP A O 1
ATOM 672 N N . LEU A 1 83 ? -15.714 -1.291 -12.615 1.00 16.84 84 LEU A N 1
ATOM 673 C CA . LEU A 1 83 ? -15.876 -0.486 -13.809 1.00 15.59 84 LEU A CA 1
ATOM 674 C C . LEU A 1 83 ? -17.331 -0.528 -14.291 1.00 17.64 84 LEU A C 1
ATOM 675 O O . LEU A 1 83 ? -17.964 0.514 -14.528 1.00 20.61 84 LEU A O 1
ATOM 680 N N . PHE A 1 84 ? -17.866 -1.731 -14.464 1.00 17.39 85 PHE A N 1
ATOM 681 C CA . PHE A 1 84 ? -19.243 -1.865 -14.912 1.00 18.99 85 PHE A CA 1
ATOM 682 C C . PHE A 1 84 ? -20.171 -1.138 -13.971 1.00 18.94 85 PHE A C 1
ATOM 683 O O . PHE A 1 84 ? -21.085 -0.453 -14.414 1.00 24.16 85 PHE A O 1
ATOM 691 N N . ARG A 1 85 ? -19.966 -1.294 -12.663 1.00 18.34 86 ARG A N 1
ATOM 692 C CA . ARG A 1 85 ? -20.842 -0.678 -11.676 1.00 21.58 86 ARG A CA 1
ATOM 693 C C . ARG A 1 85 ? -20.767 0.835 -11.747 1.00 18.97 86 ARG A C 1
ATOM 694 O O . ARG A 1 85 ? -21.778 1.521 -11.511 1.00 27.13 86 ARG A O 1
ATOM 708 N N . ASN A 1 86 ? -19.571 1.341 -12.054 1.00 17.70 87 ASN A N 1
ATOM 709 C CA . ASN A 1 86 ? -19.288 2.798 -12.139 1.00 18.35 87 ASN A CA 1
ATOM 710 C C . ASN A 1 86 ? -19.72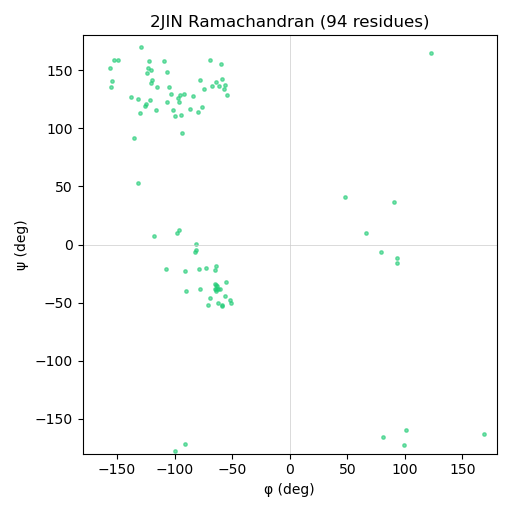3 3.430 -13.483 1.00 17.19 87 ASN A C 1
ATOM 711 O O . ASN A 1 86 ? -19.652 4.661 -13.601 1.00 19.67 87 ASN A O 1
ATOM 716 N N . ALA A 1 87 ? -20.210 2.634 -14.450 1.00 16.36 88 ALA A N 1
ATOM 717 C CA . ALA A 1 87 ? -20.444 3.098 -15.833 1.00 15.45 88 ALA A CA 1
ATOM 718 C C . ALA A 1 87 ? -21.745 3.851 -16.112 1.00 21.34 88 ALA A C 1
ATOM 719 O O . ALA A 1 87 ? -21.959 4.337 -17.232 1.00 21.90 88 ALA A O 1
ATOM 721 N N . GLY A 1 88 ? -22.619 3.914 -15.130 1.00 24.80 89 GLY A N 1
ATOM 722 C CA . GLY A 1 88 ? -23.821 4.707 -15.251 1.00 22.70 89 GLY A CA 1
ATOM 723 C C . GLY A 1 88 ? -24.899 4.002 -16.027 1.00 19.69 89 GLY A C 1
ATOM 724 O O . GLY A 1 88 ? -24.843 2.788 -16.260 1.00 20.79 89 GLY A O 1
ATOM 725 N N . TYR A 1 89 ? -25.895 4.773 -16.425 1.00 21.21 90 TYR A N 1
ATOM 726 C CA . TYR A 1 89 ? -27.084 4.180 -16.970 1.00 17.53 90 TYR A CA 1
ATOM 727 C C . TYR A 1 89 ? -26.823 3.578 -18.364 1.00 19.85 90 TYR A C 1
ATOM 728 O O . TYR A 1 89 ? -27.164 2.412 -18.629 1.00 21.51 90 TYR A O 1
ATOM 737 N N . ALA A 1 90 ? -26.246 4.372 -19.256 1.00 18.76 91 ALA A N 1
ATOM 738 C CA . ALA A 1 90 ? -25.928 3.943 -20.603 1.00 18.29 91 ALA A CA 1
ATOM 739 C C . ALA A 1 90 ? -24.498 3.405 -20.604 1.00 21.15 91 ALA A C 1
ATOM 740 O O . ALA A 1 90 ? -23.563 4.035 -20.093 1.00 21.28 91 ALA A O 1
ATOM 742 N N . VAL A 1 91 ? -24.333 2.220 -21.157 1.00 17.14 92 VAL A N 1
ATOM 743 C CA . VAL A 1 91 ? -23.053 1.549 -21.177 1.00 17.04 92 VAL A CA 1
ATOM 744 C C . VAL A 1 91 ? -22.771 1.044 -22.598 1.00 18.72 92 VAL A C 1
ATOM 745 O O . VAL A 1 91 ? -23.567 0.306 -23.169 1.00 20.90 92 VAL A O 1
ATOM 749 N N . SER A 1 92 ? -21.624 1.435 -23.139 1.00 15.39 93 SER A N 1
ATOM 750 C CA . SER A 1 92 ? -21.197 1.007 -24.461 1.00 16.07 93 SER A CA 1
ATOM 751 C C . SER A 1 92 ? -20.147 -0.109 -24.348 1.00 17.10 93 SER A C 1
ATOM 752 O O . SER A 1 92 ? -19.031 0.093 -23.808 1.00 17.67 93 SER A O 1
ATOM 757 N N . LEU A 1 93 ? -20.508 -1.282 -24.834 1.00 15.58 94 LEU A N 1
ATOM 758 C CA . LEU A 1 93 ? -19.615 -2.432 -24.828 1.00 15.79 94 LEU A CA 1
ATOM 759 C C . LEU A 1 93 ? -19.065 -2.680 -26.226 1.00 18.75 94 LEU A C 1
ATOM 760 O O . LEU A 1 93 ? -19.798 -2.657 -27.174 1.00 18.47 94 LEU A O 1
ATOM 765 N N . ARG A 1 94 ? -17.782 -2.943 -26.342 1.00 14.44 95 ARG A N 1
ATOM 766 C CA . ARG A 1 94 ? -17.237 -3.467 -27.585 1.00 13.94 95 ARG A CA 1
ATOM 767 C C . ARG A 1 94 ? -16.936 -4.945 -27.281 1.00 16.18 95 ARG A C 1
ATOM 768 O O . ARG A 1 94 ? -16.174 -5.245 -26.345 1.00 16.30 95 ARG A O 1
ATOM 774 N N . VAL A 1 95 ? -17.523 -5.857 -28.057 1.00 15.41 96 VAL A N 1
ATOM 775 C CA . VAL A 1 95 ? -17.341 -7.276 -27.835 1.00 14.84 96 VAL A CA 1
ATOM 776 C C . VAL A 1 95 ? -16.792 -7.988 -29.022 1.00 15.84 96 VAL A C 1
ATOM 777 O O . VAL A 1 95 ? -16.914 -7.515 -30.146 1.00 16.42 96 VAL A O 1
ATOM 781 N N . GLN A 1 96 ? -16.192 -9.138 -28.743 1.00 15.47 97 GLN A N 1
ATOM 782 C CA . GLN A 1 96 ? -15.755 -10.102 -29.754 1.00 14.98 97 GLN A CA 1
ATOM 783 C C . GLN A 1 96 ? -16.590 -11.355 -29.483 1.00 15.56 97 GLN A C 1
ATOM 784 O O . GLN A 1 96 ? -16.518 -11.935 -28.410 1.00 16.27 97 GLN A O 1
ATOM 790 N N . HIS A 1 97 ? -17.427 -11.717 -30.439 1.00 16.69 98 HIS A N 1
ATOM 791 C CA . HIS A 1 97 ? -18.239 -12.909 -30.341 1.00 16.95 98 HIS A CA 1
ATOM 792 C C . HIS A 1 97 ? -17.371 -14.148 -30.422 1.00 16.14 98 HIS A C 1
ATOM 793 O O . HIS A 1 97 ? -16.280 -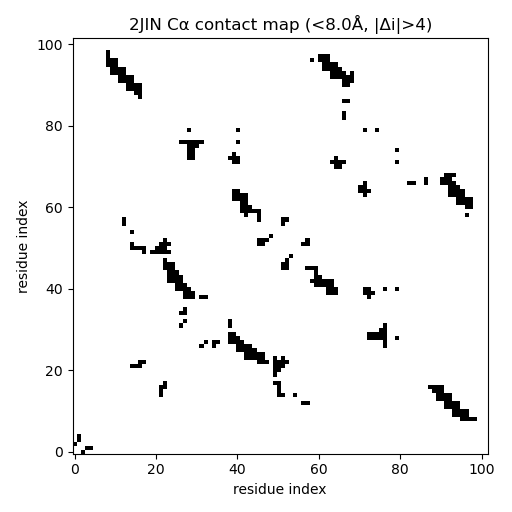14.098 -30.958 1.00 17.96 98 HIS A O 1
ATOM 800 N N . ARG A 1 98 ? -17.879 -15.277 -29.928 1.00 15.18 99 ARG A N 1
ATOM 801 C CA . ARG A 1 98 ? -17.074 -16.480 -29.796 1.00 18.29 99 ARG A CA 1
ATOM 802 C C . ARG A 1 98 ? -16.461 -16.927 -31.143 1.00 18.26 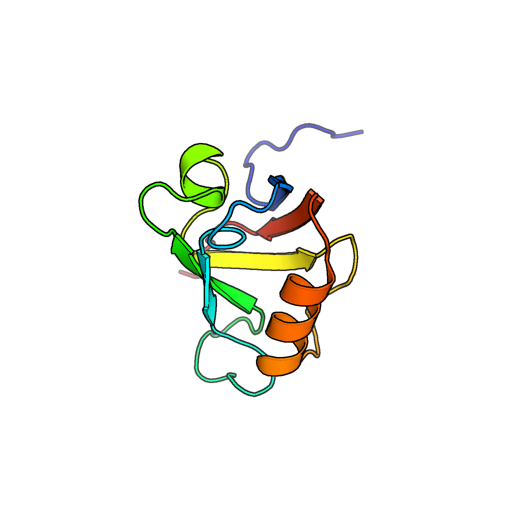99 ARG A C 1
ATOM 803 O O . ARG A 1 98 ? -17.146 -17.036 -32.150 1.00 16.21 99 ARG A O 1
ATOM 811 N N . GLU A 1 99 ? -15.174 -17.242 -31.076 1.00 16.22 100 GLU A N 1
ATOM 812 C CA . GLU A 1 99 ? -14.344 -17.683 -32.163 1.00 15.94 100 GLU A CA 1
ATOM 813 C C . GLU A 1 99 ? -13.512 -18.825 -31.574 1.00 21.04 100 GLU A C 1
ATOM 814 O O . GLU A 1 99 ? -12.894 -18.669 -30.508 1.00 21.56 100 GLU A O 1
ATOM 820 N N . SER A 1 100 ? -13.532 -19.973 -32.223 1.00 13.86 101 SER A N 1
ATOM 821 C CA . SER A 1 100 ? -12.929 -21.177 -31.663 1.00 15.53 101 SER A CA 1
ATOM 822 C C . SER A 1 100 ? -11.763 -21.643 -32.492 1.00 14.73 101 SER A C 1
ATOM 823 O O . SER A 1 100 ? -11.817 -21.698 -33.707 1.00 13.91 101 SER A O 1
ATOM 826 N N . SER A 1 101 ? -10.694 -21.991 -31.789 1.00 15.82 102 SER A N 1
ATOM 827 C CA . SER A 1 101 ? -9.502 -22.487 -32.411 1.00 13.91 102 SER A CA 1
ATOM 828 C C . SER A 1 101 ? -9.652 -23.979 -32.647 1.00 14.62 102 SER A C 1
ATOM 829 O O . SER A 1 101 ? -9.961 -24.750 -31.734 1.00 17.42 102 SER A O 1
ATOM 834 N N . ILE A 1 102 ? -9.415 -24.372 -33.889 1.00 12.66 103 ILE A N 1
ATOM 835 C CA . ILE A 1 102 ? -9.575 -25.722 -34.332 1.00 11.84 103 ILE A CA 1
ATOM 836 C C . ILE A 1 102 ? -8.227 -26.338 -34.776 1.00 12.17 103 ILE A C 1
ATOM 837 O O . ILE A 1 102 ? -7.356 -25.581 -35.258 1.00 12.03 103 ILE A O 1
#

Radius of gyration: 13.42 Å; Cα contacts (8 Å, |Δi|>4): 217; chains: 1; bounding box: 31×30×38 Å

Nearest PDB structures (foldseek):
  2jin-assembly1_A  TM=1.010E+00  e=1.925E-18  Homo sapiens
  7pc9-assembly2_A  TM=9.665E-01  e=5.146E-14  Homo sapiens
  3rl7-assembly1_A  TM=9.575E-01  e=1.454E-09  Homo sapiens
  8cn1-assembly1_L  TM=8.846E-01  e=4.624E-09  Homo sapiens
  3rl8-assembly1_D  TM=9.179E-01  e=8.958E-09  Homo sapiens

Sequence (102 aa):
SMRVDYLVTEEEINLTRGPSGLGFNIVGGTDQQYVVSNDSGIYVSRIKENGAAALDGRLQEGDKILSVNGQDLLKKNNLLHQDAVDLFRNAGYAVSLRVQHRESSI

GO terms:
  GO:0005741 mitochondrial outer membrane (C, IDA)
  GO:0070373 negative regulation of ERK1 and ERK2 cascade (P, IDA)
  GO:0001937 negative regulation of endothelial cell proliferation (P, IMP)
  GO:0010596 negative regulation of endothelial cell migration (P, IMP)
  GO:1903671 negative regulation of sprouting angiogenesis (P, IMP)
  GO:0016525 negative regulation of angiogenesis (P, IMP)
  GO:0008593 regulation of Notch signaling pathway (P, IMP)
  GO:0005515 protein binding (F, IPI)
  GO:0005739 mitochondrion (C, HTP)
  GO:0005739 mitochondrion (C, IDA)

Secondary structure (DSSP, 8-state):
---S-SS--EEEEEEE-BTTBSSEEEEE-TT-TTS-SS-SEEEEEEPTTSHHHHH----TT-EEEEETTEE-TT--HHHHHHHHHHT-SEEEEEEE------

B-factor: mean 21.61, std 7.64, range [10.43, 67.04]

CATH classification: 2.30.42.10